Protein AF-A0A2K1WT35-F1 (afdb_monomer)

Organism: Populus trichocarpa (NCBI:txid3694)

Secondary structure (DSSP, 8-state):
-EEETTEEEE-SS---HHHH-BTTEEEEEEES-HHHHHHHHHHHHHHHHTT--EEEEEE--BTTSPSPSSS--S---TTHHHHHHHHHHHHHTT--HHHHHHHHHHHHHH--B--

pLDDT: mean 83.6, std 14.74, range [48.0, 98.06]

Radius of gyration: 13.73 Å; Cα contacts (8 Å, |Δi|>4): 224; chains: 1; bounding box: 37×27×35 Å

Foldseek 3Di:
DDCAPQEFEDEDPDDDCVVGAGPLAYEYEFWQDPVRCVRVVVVQVVSVVVPTHYHYAYAAQEPVDPADPDDGGHTHDPLSVVLVVQLNVCVNVVDHPVVSNVRSNVSRVPHHDYD

InterPro domains:
  IPR004006 DhaK domain [PF02733] (19-110)
  IPR004006 DhaK domain [PS51481] (1-115)
  IPR050861 Dihydroxyacetone Kinase (DAK) [PTHR28629] (19-112)

Mean predicted aligned error: 6.14 Å

Solv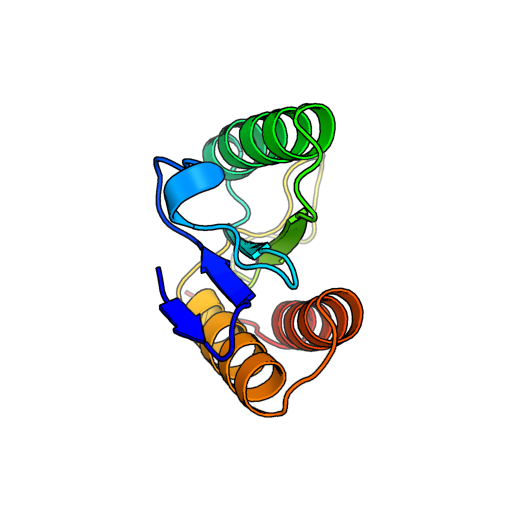ent-accessible surface area (backbone atoms only — not comparable to full-atom values): 6307 Å² total; per-residue (Å²): 121,50,80,38,86,49,28,17,44,39,74,64,93,80,81,50,57,87,84,49,47,31,95,66,13,27,42,34,51,40,46,41,42,74,66,51,49,52,56,52,47,54,49,45,55,53,31,44,76,75,70,46,56,68,47,80,38,72,23,42,17,31,63,77,49,72,79,59,89,65,95,66,56,29,42,38,54,77,52,50,58,56,25,50,51,50,27,51,52,38,30,65,70,72,45,52,58,68,57,21,48,51,51,23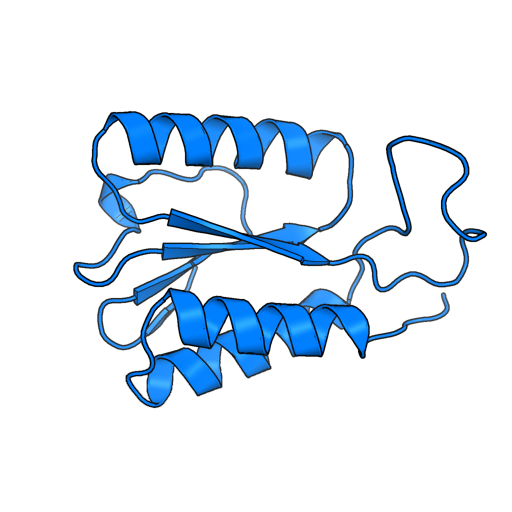,45,54,41,31,73,69,37,74,40,77,124

Nearest PDB structures (foldseek):
  3ct4-assembly1_A  TM=9.305E-01  e=4.283E-08  Lactococcus lactis subsp. lactis
  3pnl-assembly2_A  TM=9.616E-01  e=2.094E-07  Escherichia coli K-12
  3pnq-assembly2_D  TM=9.284E-01  e=1.960E-07  Escherichia coli K-12
 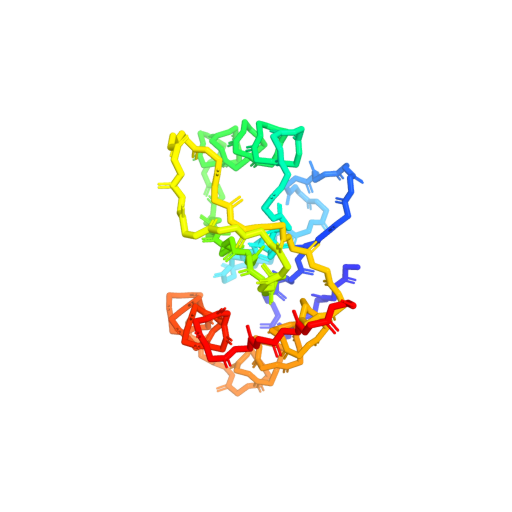 1oi3-assembly1_A  TM=9.249E-01  e=4.056E-07  Escherichia coli
  1uoe-assembly1_B  TM=8.859E-01  e=5.285E-07  Escherichia coli

Sequence (115 aa):
MYNINRQSISSIDGFQPGAVTGPIGCLMIVKNYTGDRLNFGLAAEQAKSEGYKVGIVIVGDDCALPPPRGIVGRRGLTGTILVHKVAGAAAATDLSLDEVAAEAKRASEMVIISC

Structure (mmCIF, N/CA/C/O backbone):
data_AF-A0A2K1WT35-F1
#
_entry.id   AF-A0A2K1WT35-F1
#
loop_
_atom_site.group_PDB
_atom_site.id
_atom_site.type_symbol
_atom_site.label_atom_id
_atom_site.label_alt_id
_atom_site.label_comp_id
_atom_site.label_asym_id
_atom_site.label_entity_id
_atom_site.label_seq_id
_atom_site.pdbx_PDB_ins_code
_atom_site.Cartn_x
_atom_site.Cartn_y
_atom_site.Cartn_z
_atom_site.occupancy
_atom_site.B_iso_or_equiv
_atom_site.auth_seq_id
_atom_site.auth_comp_id
_atom_site.auth_asym_id
_atom_site.auth_atom_id
_atom_site.pdbx_PDB_model_num
ATOM 1 N N . MET A 1 1 ? -11.898 4.448 -6.401 1.00 50.72 1 MET A N 1
ATOM 2 C CA . MET A 1 1 ? -11.806 4.299 -4.937 1.00 50.72 1 MET A CA 1
ATOM 3 C C . MET A 1 1 ? -12.958 3.424 -4.496 1.00 50.72 1 MET A C 1
ATOM 5 O O . MET A 1 1 ? -14.078 3.717 -4.893 1.00 50.72 1 MET A O 1
ATOM 9 N N . TYR A 1 2 ? -12.688 2.333 -3.786 1.00 51.44 2 TYR A N 1
ATOM 10 C CA . TYR A 1 2 ? -13.724 1.379 -3.380 1.00 51.44 2 TYR A CA 1
ATOM 11 C C . TYR A 1 2 ? -13.814 1.367 -1.856 1.00 51.44 2 TYR A C 1
ATOM 13 O O . TYR A 1 2 ? -12.804 1.135 -1.197 1.00 51.44 2 TYR A O 1
ATOM 21 N N . ASN A 1 3 ? -15.002 1.654 -1.324 1.00 52.34 3 ASN A N 1
ATOM 22 C CA . ASN A 1 3 ? -15.316 1.574 0.100 1.00 52.34 3 ASN A CA 1
ATOM 23 C C . ASN A 1 3 ? -15.972 0.210 0.345 1.00 52.34 3 ASN A C 1
ATOM 25 O O . ASN A 1 3 ? -17.067 -0.047 -0.157 1.00 52.34 3 ASN A O 1
ATOM 29 N N . ILE A 1 4 ? -15.263 -0.685 1.024 1.00 55.09 4 ILE A N 1
ATOM 30 C CA . ILE A 1 4 ? -15.697 -2.051 1.317 1.00 55.09 4 ILE A CA 1
ATOM 31 C C . ILE A 1 4 ? -15.703 -2.181 2.841 1.00 55.09 4 ILE A C 1
ATOM 33 O O . ILE A 1 4 ? -1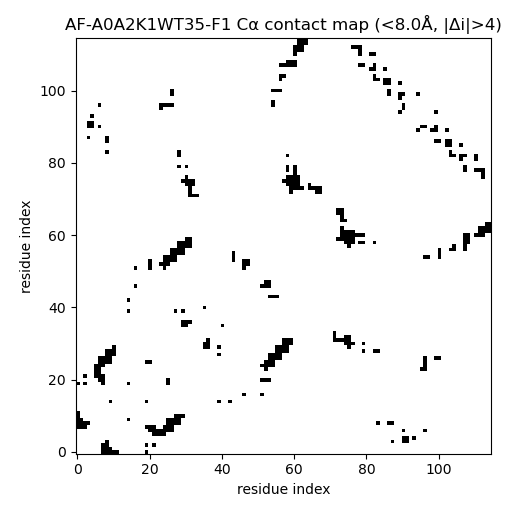4.677 -1.980 3.482 1.00 55.09 4 ILE A O 1
ATOM 37 N N . ASN A 1 5 ? -16.870 -2.456 3.429 1.00 48.19 5 ASN A N 1
ATOM 38 C CA . ASN A 1 5 ? -17.042 -2.729 4.863 1.00 48.19 5 ASN A CA 1
ATOM 39 C C . ASN A 1 5 ? -16.345 -1.734 5.819 1.00 48.19 5 ASN A C 1
ATOM 41 O O . ASN A 1 5 ? -15.706 -2.145 6.780 1.00 48.19 5 ASN A O 1
ATOM 45 N N . ARG A 1 6 ? -16.481 -0.412 5.605 1.00 54.38 6 ARG A N 1
ATOM 46 C CA . ARG A 1 6 ? -15.858 0.647 6.444 1.00 54.38 6 ARG A CA 1
ATOM 47 C C . ARG A 1 6 ? -14.322 0.747 6.340 1.00 54.38 6 ARG A C 1
ATOM 49 O O . ARG A 1 6 ? -13.715 1.448 7.155 1.00 54.38 6 ARG A O 1
ATOM 56 N N . GLN A 1 7 ? -13.711 0.104 5.346 1.00 51.88 7 GLN A N 1
ATOM 57 C CA . GLN A 1 7 ? -12.335 0.327 4.889 1.00 51.88 7 GLN A CA 1
ATOM 58 C C . GLN A 1 7 ? -12.346 0.808 3.438 1.00 51.88 7 GLN A C 1
ATOM 60 O O . GLN A 1 7 ? -13.210 0.420 2.652 1.00 51.88 7 GLN A O 1
ATOM 65 N N . SER A 1 8 ? -11.357 1.607 3.047 1.00 60.16 8 SER A N 1
ATOM 66 C CA . SER A 1 8 ? -11.233 2.026 1.647 1.00 60.16 8 SER A CA 1
ATOM 67 C C . SER A 1 8 ? -9.927 1.592 1.022 1.00 60.16 8 SER A C 1
ATOM 69 O O . SER A 1 8 ? -8.870 1.656 1.646 1.00 60.16 8 SER A O 1
ATOM 71 N N . ILE A 1 9 ? -10.007 1.212 -0.252 1.00 61.19 9 ILE A N 1
ATOM 72 C CA . ILE A 1 9 ? -8.850 0.941 -1.101 1.00 61.19 9 ILE A CA 1
ATOM 73 C C . ILE A 1 9 ? -8.724 2.071 -2.126 1.00 61.19 9 ILE A C 1
ATOM 75 O O . ILE A 1 9 ? -9.655 2.342 -2.903 1.00 61.19 9 ILE A O 1
ATOM 79 N N . SER A 1 10 ? -7.569 2.737 -2.131 1.00 63.53 10 SER A N 1
ATOM 80 C CA . SER A 1 10 ? -7.286 3.889 -2.996 1.00 63.53 10 SER A CA 1
ATOM 81 C C . SER A 1 10 ? -6.036 3.689 -3.858 1.00 63.53 10 SER A C 1
ATOM 83 O O . SER A 1 10 ? -5.065 3.074 -3.426 1.00 63.53 10 SER A O 1
ATOM 85 N N . SER A 1 11 ? -6.089 4.176 -5.101 1.00 57.53 11 SER A N 1
ATOM 86 C CA . SER A 1 11 ? -4.993 4.100 -6.085 1.00 57.53 11 SER A CA 1
ATOM 87 C C . SER A 1 11 ? -4.985 5.249 -7.103 1.00 57.53 11 SER A C 1
ATOM 89 O O . SER A 1 11 ? -4.244 5.193 -8.083 1.00 57.53 11 SER A O 1
ATOM 91 N N . ILE A 1 12 ? -5.820 6.276 -6.900 1.00 50.91 12 ILE A N 1
ATOM 92 C CA . ILE A 1 12 ? -5.978 7.414 -7.819 1.00 50.91 12 ILE A CA 1
ATOM 93 C C . ILE A 1 12 ? -5.418 8.693 -7.200 1.00 50.91 12 ILE A C 1
ATOM 95 O O . ILE A 1 12 ? -5.500 8.868 -5.982 1.00 50.91 12 ILE A O 1
ATOM 99 N N . ASP A 1 13 ? -4.858 9.563 -8.039 1.00 48.00 13 ASP A N 1
ATOM 100 C CA . ASP A 1 13 ? -4.357 10.878 -7.639 1.00 48.00 13 ASP A CA 1
ATOM 101 C C . ASP A 1 13 ? -5.468 11.700 -6.960 1.00 48.00 13 ASP A C 1
ATOM 103 O O . ASP A 1 13 ? -6.619 11.684 -7.399 1.00 48.00 13 ASP A O 1
ATOM 107 N N . GLY A 1 14 ? -5.127 12.402 -5.873 1.00 58.16 14 GLY A N 1
ATOM 108 C CA . GLY A 1 14 ? -6.083 13.191 -5.081 1.00 58.16 14 GLY A CA 1
ATOM 109 C C . GLY A 1 14 ? -6.610 12.493 -3.821 1.00 58.16 14 GLY A C 1
ATOM 110 O O . GLY A 1 14 ? -7.809 12.520 -3.549 1.00 58.16 14 GLY A O 1
ATOM 111 N N . PHE A 1 15 ? -5.729 11.869 -3.031 1.00 65.88 15 PHE A N 1
ATOM 112 C CA . PHE A 1 15 ? -6.091 11.326 -1.719 1.00 65.88 15 PHE A CA 1
ATOM 113 C C . PHE A 1 15 ? -6.566 12.445 -0.774 1.00 65.88 15 PHE A C 1
ATOM 115 O O . PHE A 1 15 ? -5.779 13.294 -0.362 1.00 65.88 15 PHE A O 1
ATOM 122 N N . GLN A 1 16 ? -7.853 12.430 -0.421 1.00 68.00 16 GLN A N 1
ATOM 123 C CA . GLN A 1 16 ? -8.440 13.296 0.603 1.00 68.00 16 GLN A CA 1
ATOM 124 C C . GLN A 1 16 ? -8.854 12.444 1.811 1.00 68.00 16 GLN A C 1
ATOM 126 O O . GLN A 1 16 ? -9.886 11.777 1.733 1.00 68.00 16 GLN A O 1
ATOM 131 N N . PRO A 1 17 ? -8.095 12.448 2.925 1.00 64.31 17 PRO A N 1
ATOM 132 C CA . PRO A 1 17 ? -8.290 11.507 4.028 1.00 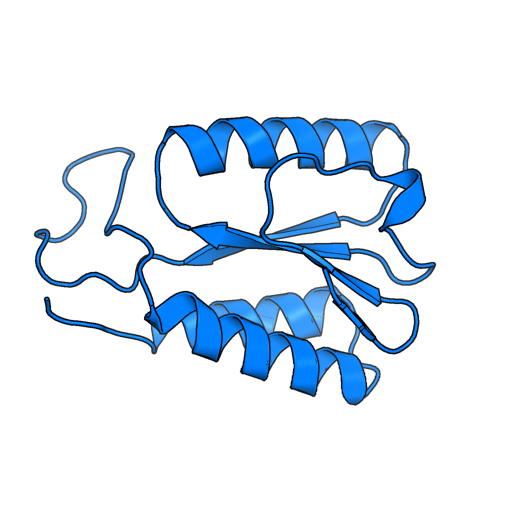64.31 17 PRO A CA 1
ATOM 133 C C . PRO A 1 17 ? -9.738 11.431 4.536 1.00 64.31 17 PRO A C 1
ATOM 135 O O . PRO A 1 17 ? -10.263 10.333 4.712 1.00 64.31 17 PRO A O 1
ATOM 138 N N . GLY A 1 18 ? -10.413 12.576 4.691 1.00 65.62 18 GLY A N 1
ATOM 139 C CA . GLY A 1 18 ? -11.776 12.654 5.231 1.00 65.62 18 GLY A CA 1
ATOM 140 C C . GLY A 1 18 ? -12.888 12.145 4.306 1.00 65.62 18 GLY A C 1
ATOM 141 O O . GLY A 1 18 ? -13.952 11.772 4.787 1.00 65.62 18 GLY A O 1
ATOM 142 N N . ALA A 1 19 ? -12.662 12.079 2.991 1.00 69.56 19 ALA A N 1
ATOM 143 C CA . ALA A 1 19 ? -13.657 11.542 2.058 1.00 69.56 19 ALA A CA 1
ATOM 144 C C . ALA A 1 19 ? -13.571 10.012 1.933 1.00 69.56 19 ALA A C 1
ATOM 146 O O . ALA A 1 19 ? -14.454 9.376 1.356 1.00 69.56 19 ALA A O 1
ATOM 147 N N . VAL A 1 20 ? -12.473 9.423 2.418 1.00 67.19 20 VAL A N 1
ATOM 148 C CA . VAL A 1 20 ? -12.026 8.121 1.928 1.00 67.19 20 VAL A CA 1
ATOM 149 C C . VAL A 1 20 ? -11.498 7.216 3.017 1.00 67.19 20 VAL A C 1
ATOM 151 O O . VAL A 1 20 ? -11.388 6.027 2.788 1.00 67.19 20 VAL A O 1
ATOM 154 N N . THR A 1 21 ? -11.189 7.712 4.206 1.00 73.06 21 THR A N 1
ATOM 155 C CA . THR A 1 21 ? -10.778 6.853 5.315 1.00 73.06 21 THR A CA 1
ATOM 156 C C . THR A 1 21 ? -12.019 6.441 6.087 1.00 73.06 21 THR A C 1
ATOM 158 O O . THR A 1 21 ? -12.659 7.265 6.735 1.00 73.06 21 THR A O 1
ATOM 161 N N . GLY A 1 22 ? -12.387 5.164 5.996 1.00 73.69 22 GLY A N 1
ATOM 162 C CA . GLY A 1 22 ? -13.445 4.626 6.839 1.00 73.69 22 GLY A CA 1
ATOM 163 C C . GLY A 1 22 ? -12.960 4.414 8.284 1.00 73.69 22 GLY A C 1
ATOM 164 O O . GLY A 1 22 ? -11.757 4.469 8.543 1.00 73.69 22 GLY A O 1
ATOM 165 N N . PRO A 1 23 ? -13.868 4.136 9.237 1.00 76.88 23 PRO A N 1
ATOM 166 C CA . PRO A 1 23 ? -13.541 3.925 10.653 1.00 76.88 23 PRO A CA 1
ATOM 167 C C . PRO A 1 23 ? -12.420 2.915 10.934 1.00 76.88 23 PRO A C 1
ATOM 169 O O . PRO A 1 23 ? -11.768 2.992 11.970 1.00 76.88 23 PRO A O 1
ATOM 172 N N . ILE A 1 24 ? -12.217 1.949 10.035 1.00 81.50 24 ILE A N 1
ATOM 173 C CA . ILE A 1 24 ? -11.253 0.854 10.204 1.00 81.50 24 ILE A CA 1
ATOM 174 C C . ILE A 1 24 ? -9.929 1.157 9.460 1.00 81.50 24 ILE A C 1
ATOM 176 O O . ILE A 1 24 ? -8.941 0.436 9.602 1.00 81.50 24 ILE A O 1
ATOM 180 N N . GLY A 1 25 ? -9.879 2.266 8.713 1.00 88.19 25 GLY A N 1
ATOM 181 C CA . GLY A 1 25 ? -8.701 2.784 8.024 1.00 88.19 25 GLY A CA 1
ATOM 182 C C . GLY A 1 25 ? -8.793 2.757 6.496 1.00 88.19 25 GLY A C 1
ATOM 183 O O . GLY A 1 25 ? -9.847 2.512 5.902 1.00 88.19 25 GLY A O 1
ATOM 184 N N . CYS A 1 26 ? -7.665 3.041 5.849 1.00 90.50 26 CYS A N 1
ATOM 185 C CA . CYS A 1 26 ? -7.521 3.071 4.394 1.00 90.50 26 CYS A CA 1
ATOM 186 C C . CYS A 1 26 ? -6.229 2.369 3.960 1.00 90.50 26 CYS A C 1
ATOM 188 O O . CYS A 1 26 ? -5.163 2.619 4.526 1.00 90.50 26 CYS A O 1
ATOM 190 N N . LEU A 1 27 ? -6.311 1.528 2.928 1.00 92.81 27 LEU A N 1
ATOM 191 C CA . LEU A 1 27 ? -5.151 0.946 2.258 1.00 92.81 27 LEU A CA 1
ATOM 192 C C . LEU A 1 27 ? -4.920 1.636 0.910 1.00 92.81 27 LEU A C 1
ATOM 194 O O . LEU A 1 27 ? -5.802 1.698 0.051 1.00 92.81 27 LEU A O 1
ATOM 198 N N . MET A 1 28 ? -3.704 2.121 0.697 1.00 93.31 28 MET A N 1
ATOM 199 C CA . MET A 1 28 ? -3.268 2.722 -0.559 1.00 93.31 28 MET A CA 1
ATOM 200 C C . MET A 1 28 ? -2.457 1.696 -1.348 1.00 93.31 28 MET A C 1
ATOM 202 O O . MET A 1 28 ? -1.430 1.219 -0.869 1.00 93.31 28 MET A O 1
ATOM 206 N N . ILE A 1 29 ? -2.900 1.354 -2.557 1.00 94.75 29 ILE A N 1
ATOM 207 C CA . ILE A 1 29 ? -2.171 0.461 -3.466 1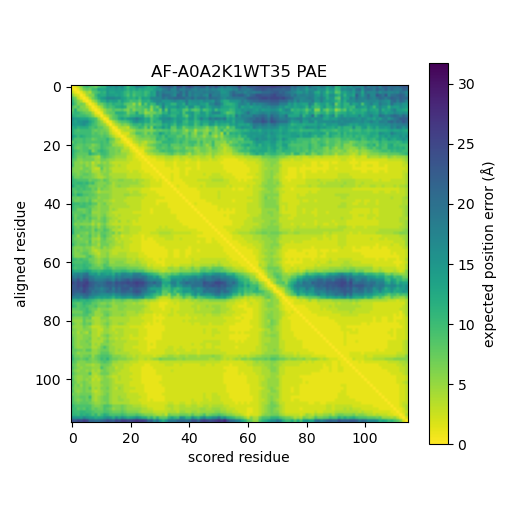.00 94.75 29 ILE A CA 1
ATOM 208 C C . ILE A 1 29 ? -1.546 1.334 -4.548 1.00 94.75 29 ILE A C 1
ATOM 210 O O . ILE A 1 29 ? -2.245 1.921 -5.374 1.00 94.75 29 ILE A O 1
ATOM 214 N N . VAL A 1 30 ? -0.224 1.455 -4.506 1.00 93.56 30 VAL A N 1
ATOM 215 C CA . VAL A 1 30 ? 0.533 2.469 -5.239 1.00 93.56 30 VAL A CA 1
ATOM 216 C C . VAL A 1 30 ? 1.466 1.786 -6.229 1.00 93.56 30 VAL A C 1
ATOM 218 O O . VAL A 1 30 ? 2.257 0.913 -5.872 1.00 93.56 30 VAL A O 1
ATOM 221 N N . LYS A 1 31 ? 1.395 2.190 -7.497 1.00 92.38 31 LYS A N 1
ATOM 222 C CA . LYS A 1 31 ? 2.314 1.703 -8.530 1.00 92.38 31 LYS A CA 1
ATOM 223 C C . LYS A 1 31 ? 3.723 2.219 -8.237 1.00 92.38 31 LYS A C 1
ATOM 225 O O . LYS A 1 31 ? 3.900 3.342 -7.769 1.00 92.38 31 LYS A O 1
ATOM 230 N N . ASN A 1 32 ? 4.743 1.420 -8.525 1.00 91.88 32 ASN A N 1
ATOM 231 C CA . ASN A 1 32 ? 6.126 1.791 -8.241 1.00 91.88 32 ASN A CA 1
ATOM 232 C C . ASN A 1 32 ? 6.709 2.748 -9.304 1.00 91.88 32 ASN A C 1
ATOM 234 O O . ASN A 1 32 ? 7.621 2.394 -10.050 1.00 91.88 32 ASN A O 1
ATOM 238 N N . TYR A 1 33 ? 6.174 3.968 -9.358 1.00 89.75 33 TYR A N 1
ATOM 239 C CA . TYR A 1 33 ? 6.744 5.114 -10.070 1.00 89.75 33 TYR A CA 1
ATOM 240 C C . TYR A 1 33 ? 7.203 6.173 -9.066 1.00 89.75 33 TYR A C 1
ATOM 242 O O . TYR A 1 33 ? 6.597 6.341 -8.009 1.00 89.75 33 TYR A O 1
ATOM 250 N N . THR A 1 34 ? 8.263 6.916 -9.391 1.00 89.06 34 THR A N 1
ATOM 251 C CA . THR A 1 34 ? 8.824 7.941 -8.492 1.00 89.06 34 THR A CA 1
ATOM 252 C C . THR A 1 34 ? 7.780 8.974 -8.065 1.00 89.06 34 THR A C 1
ATOM 254 O O . THR A 1 34 ? 7.659 9.249 -6.875 1.00 89.06 34 THR A O 1
ATOM 257 N N . GLY A 1 35 ? 7.006 9.505 -9.020 1.00 89.25 35 GLY A N 1
ATOM 258 C CA . GLY A 1 35 ? 5.949 10.482 -8.739 1.00 89.25 35 GLY A CA 1
ATOM 259 C C . GLY A 1 35 ? 4.868 9.914 -7.822 1.00 89.25 35 GLY A C 1
ATOM 260 O O . GLY A 1 35 ? 4.568 10.513 -6.794 1.00 89.25 35 GLY A O 1
ATOM 261 N N . ASP A 1 36 ? 4.373 8.712 -8.132 1.00 90.50 36 ASP A N 1
ATOM 262 C CA . ASP A 1 36 ? 3.358 8.021 -7.331 1.00 90.50 36 ASP A CA 1
ATOM 263 C C . ASP A 1 36 ? 3.833 7.824 -5.880 1.00 90.50 36 ASP A C 1
ATOM 265 O O . ASP A 1 36 ? 3.140 8.189 -4.931 1.00 90.50 36 ASP A O 1
ATOM 269 N N . ARG A 1 37 ? 5.054 7.315 -5.676 1.00 89.62 37 ARG A N 1
ATOM 270 C CA . ARG A 1 37 ? 5.602 7.100 -4.326 1.00 89.62 37 ARG A CA 1
ATOM 271 C C . ARG A 1 37 ? 5.720 8.387 -3.519 1.00 89.62 37 ARG A C 1
ATOM 273 O O . ARG A 1 37 ? 5.431 8.369 -2.326 1.00 89.62 37 ARG A O 1
ATOM 280 N N . LEU A 1 38 ? 6.180 9.469 -4.145 1.00 90.38 38 LEU A N 1
ATOM 281 C CA . LEU A 1 38 ? 6.336 10.758 -3.474 1.00 90.38 38 LEU A CA 1
ATOM 282 C C . LEU A 1 38 ? 4.971 11.347 -3.111 1.00 90.38 38 LEU A C 1
ATOM 284 O O . LEU A 1 38 ? 4.746 11.684 -1.951 1.00 90.38 38 LEU A O 1
ATOM 288 N N . ASN A 1 39 ? 4.048 11.398 -4.071 1.00 88.69 39 ASN A N 1
ATOM 289 C CA . ASN A 1 39 ? 2.725 11.989 -3.883 1.00 88.69 39 ASN A CA 1
ATOM 290 C C . ASN A 1 39 ? 1.916 11.237 -2.819 1.00 88.69 39 ASN A C 1
ATOM 292 O O . ASN A 1 39 ? 1.413 11.844 -1.874 1.00 88.69 39 ASN A O 1
ATOM 296 N N . PHE A 1 40 ? 1.825 9.909 -2.930 1.00 89.69 40 PHE A N 1
ATOM 297 C CA . PHE A 1 40 ? 1.058 9.102 -1.982 1.00 89.69 40 PHE A CA 1
ATOM 298 C C . PHE A 1 40 ? 1.777 8.902 -0.649 1.00 89.69 40 PHE A C 1
ATOM 300 O O . PHE A 1 40 ? 1.111 8.786 0.376 1.00 89.69 40 PHE A O 1
ATOM 307 N N . GLY A 1 41 ? 3.113 8.902 -0.637 1.00 90.81 41 GLY A N 1
ATOM 308 C CA . GLY A 1 41 ? 3.894 8.884 0.598 1.00 90.81 41 GLY A CA 1
ATOM 309 C C . GLY A 1 41 ? 3.634 10.130 1.440 1.00 90.81 41 GLY A C 1
ATOM 310 O O . GLY A 1 41 ? 3.257 10.009 2.601 1.00 90.81 41 GLY A O 1
ATOM 311 N N . LEU A 1 42 ? 3.739 11.321 0.840 1.00 91.19 42 LEU A N 1
ATOM 312 C CA . LEU A 1 42 ? 3.426 12.583 1.521 1.00 91.19 42 LEU A CA 1
ATOM 313 C C . LEU A 1 42 ? 1.964 12.636 1.979 1.00 91.19 42 LEU A C 1
ATOM 315 O O . LEU A 1 42 ? 1.693 13.025 3.113 1.00 91.19 42 LEU A O 1
ATOM 319 N N . ALA A 1 43 ? 1.029 12.195 1.133 1.00 88.94 43 ALA A N 1
ATOM 320 C CA . ALA A 1 43 ? -0.387 12.146 1.483 1.00 88.94 43 ALA A CA 1
AT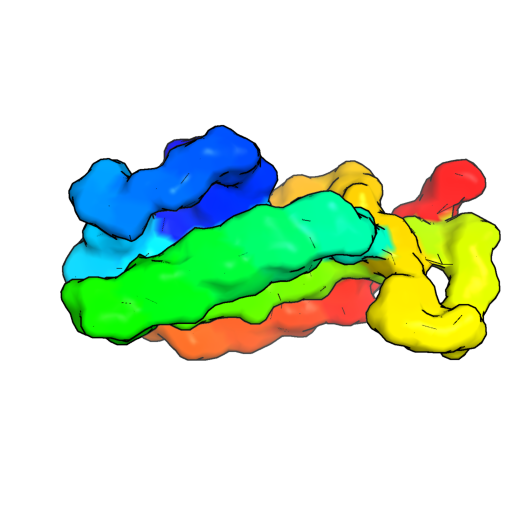OM 321 C C . ALA A 1 43 ? -0.669 11.204 2.668 1.00 88.94 43 ALA A C 1
ATOM 323 O O . ALA A 1 43 ? -1.454 11.547 3.548 1.00 88.94 43 ALA A O 1
ATOM 324 N N . ALA A 1 44 ? -0.013 10.041 2.725 1.00 90.25 44 ALA A N 1
ATOM 325 C CA . ALA A 1 44 ? -0.153 9.102 3.833 1.00 90.25 44 ALA A CA 1
ATOM 326 C C . ALA A 1 44 ? 0.442 9.644 5.138 1.00 90.25 44 ALA A C 1
ATOM 328 O O . ALA A 1 44 ? -0.168 9.478 6.191 1.00 90.25 44 ALA A O 1
ATOM 329 N N . GLU A 1 45 ? 1.602 10.302 5.085 1.00 91.94 45 GLU A N 1
ATOM 330 C CA . GLU A 1 45 ? 2.200 10.927 6.271 1.00 91.94 45 GLU A CA 1
ATOM 331 C C . GLU A 1 45 ? 1.333 12.076 6.800 1.00 91.94 45 GLU A C 1
ATOM 333 O O . GLU A 1 45 ? 1.104 12.165 8.007 1.00 91.94 45 GLU A O 1
ATOM 338 N N . GLN A 1 46 ? 0.759 12.890 5.909 1.00 90.88 46 GLN A N 1
ATOM 339 C CA . GLN A 1 46 ? -0.213 13.917 6.289 1.00 90.88 46 GLN A CA 1
ATOM 340 C C . GLN A 1 46 ? -1.474 13.303 6.922 1.00 90.88 46 GLN A C 1
ATOM 342 O O . GLN A 1 46 ? -1.931 13.754 7.965 1.00 90.88 46 GLN A O 1
ATOM 347 N N . ALA A 1 47 ? -2.013 12.225 6.351 1.00 89.00 47 ALA A N 1
ATOM 348 C CA . ALA A 1 47 ? -3.176 11.539 6.915 1.00 89.00 47 ALA A CA 1
ATOM 349 C C . ALA A 1 47 ? -2.903 10.998 8.325 1.00 89.00 47 ALA A C 1
ATOM 351 O O . ALA A 1 47 ? -3.731 11.123 9.226 1.00 89.00 47 ALA A O 1
ATOM 352 N N . LYS A 1 48 ? -1.729 10.393 8.525 1.00 91.38 48 LYS A N 1
ATOM 353 C CA . LYS A 1 48 ? -1.322 9.870 9.831 1.00 91.38 48 LYS A CA 1
ATOM 354 C C . LYS A 1 48 ? -1.156 10.989 10.856 1.00 91.38 48 LYS A C 1
ATOM 356 O O . LYS A 1 48 ? -1.550 10.794 12.003 1.00 91.38 48 LYS A O 1
ATOM 361 N N . SER A 1 49 ? -0.613 12.147 10.464 1.00 91.88 49 SER A N 1
ATOM 362 C CA . SER A 1 49 ? -0.470 13.303 11.365 1.00 91.88 49 SER A CA 1
ATOM 363 C C . SER A 1 49 ? -1.826 13.882 11.793 1.00 91.88 49 SER A C 1
ATOM 365 O O . SER A 1 49 ? -1.963 14.366 12.914 1.00 91.88 49 SER A O 1
ATOM 367 N N . GLU A 1 50 ? -2.849 13.737 10.949 1.00 90.69 50 GLU A N 1
ATOM 368 C CA . GLU A 1 50 ? -4.250 14.067 11.241 1.00 90.69 50 GLU A CA 1
ATOM 369 C C . GLU A 1 50 ? -4.998 12.967 12.027 1.00 90.69 50 GLU A C 1
ATOM 371 O O . GLU A 1 50 ? -6.173 13.130 12.354 1.00 90.69 50 GLU A O 1
ATOM 376 N N . GLY A 1 51 ? -4.338 11.851 12.358 1.00 89.00 51 GLY A N 1
ATOM 377 C CA . GLY A 1 51 ? -4.897 10.762 13.167 1.00 89.00 51 GLY A CA 1
ATOM 378 C C . GLY A 1 51 ? -5.603 9.652 12.379 1.00 89.00 51 GLY A C 1
ATOM 379 O O . GLY A 1 51 ? -6.208 8.764 12.982 1.00 89.00 51 GLY A O 1
ATOM 380 N N . TYR A 1 52 ? -5.528 9.653 11.047 1.00 89.50 52 TYR A N 1
ATOM 381 C CA . TYR A 1 52 ? -6.114 8.599 10.218 1.00 89.50 52 TYR A CA 1
ATOM 382 C C . TYR A 1 52 ? -5.240 7.337 10.188 1.00 89.50 52 TYR A C 1
ATOM 384 O O . TYR A 1 52 ? -4.019 7.399 10.022 1.00 89.50 52 TYR A O 1
ATOM 392 N N . LYS A 1 53 ? -5.870 6.156 10.268 1.00 90.56 53 LYS A N 1
ATOM 393 C CA . LYS A 1 53 ? -5.178 4.870 10.086 1.00 90.56 53 LYS A CA 1
ATOM 394 C C . LYS A 1 53 ? -5.003 4.580 8.590 1.00 90.56 53 LYS A C 1
ATOM 396 O O . LYS A 1 53 ? -5.968 4.221 7.914 1.00 90.56 53 LYS A O 1
ATOM 401 N N . VAL A 1 54 ? -3.780 4.726 8.077 1.00 91.75 54 VAL A N 1
ATOM 402 C CA . VAL A 1 54 ? -3.465 4.552 6.646 1.00 91.75 54 VAL A CA 1
ATOM 403 C C . VAL A 1 54 ? -2.277 3.610 6.439 1.00 91.75 54 VAL A C 1
ATOM 405 O O . VAL A 1 54 ? -1.221 3.788 7.048 1.00 91.75 54 VAL A O 1
ATOM 408 N N . GLY A 1 55 ? -2.446 2.625 5.554 1.00 92.38 55 GLY A N 1
ATOM 409 C CA . GLY A 1 55 ? -1.401 1.706 5.096 1.00 92.38 55 GLY A CA 1
ATOM 410 C C . GLY A 1 55 ? -1.068 1.911 3.616 1.00 92.38 55 GLY A C 1
ATOM 411 O O . GLY A 1 55 ? -1.907 2.383 2.852 1.00 92.38 55 GLY A O 1
ATOM 412 N N . ILE A 1 56 ? 0.143 1.531 3.196 1.00 94.12 56 ILE A N 1
ATOM 413 C CA . ILE A 1 56 ? 0.588 1.614 1.795 1.00 94.12 56 ILE A CA 1
ATOM 414 C C . ILE A 1 56 ? 1.174 0.271 1.352 1.00 94.12 56 ILE A C 1
ATOM 416 O O . ILE A 1 56 ? 2.021 -0.297 2.040 1.00 94.12 56 ILE A O 1
ATOM 420 N N . VAL A 1 57 ? 0.782 -0.195 0.166 1.00 95.69 57 VAL A N 1
ATOM 421 C CA . VAL A 1 57 ? 1.403 -1.313 -0.556 1.00 95.69 57 VAL A CA 1
ATOM 422 C C . VAL A 1 57 ? 1.910 -0.808 -1.900 1.00 95.69 57 VAL A C 1
ATOM 424 O O . VAL A 1 57 ? 1.165 -0.205 -2.669 1.00 95.69 57 VAL A O 1
ATOM 427 N N . ILE A 1 58 ? 3.186 -1.067 -2.184 1.00 94.19 58 ILE A N 1
ATOM 428 C CA . ILE A 1 58 ? 3.811 -0.729 -3.464 1.00 94.19 58 ILE A CA 1
ATOM 429 C C . ILE A 1 58 ? 3.744 -1.937 -4.404 1.00 94.19 58 ILE A C 1
ATOM 431 O O . ILE A 1 58 ? 4.087 -3.049 -4.001 1.00 94.19 58 ILE A O 1
ATOM 435 N N . VAL A 1 59 ? 3.350 -1.716 -5.660 1.00 94.50 59 VAL A N 1
ATOM 436 C CA . VAL A 1 59 ? 3.289 -2.754 -6.702 1.00 94.50 59 VAL A CA 1
ATOM 437 C C . VAL A 1 59 ? 4.356 -2.507 -7.765 1.00 94.50 59 VAL A C 1
ATOM 439 O O . VAL A 1 59 ? 4.413 -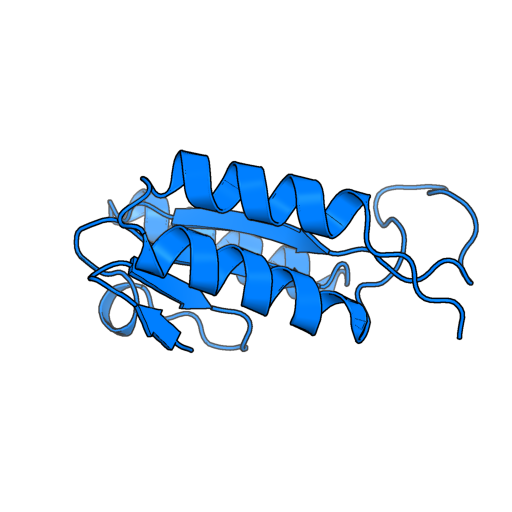1.426 -8.352 1.00 94.50 59 VAL A O 1
ATOM 442 N N . GLY A 1 60 ? 5.199 -3.515 -7.995 1.00 93.25 60 GLY A N 1
ATOM 443 C CA . GLY A 1 60 ? 6.300 -3.506 -8.963 1.00 93.25 60 GLY A CA 1
ATOM 444 C C . GLY A 1 60 ? 6.344 -4.797 -9.782 1.00 93.25 60 GLY A C 1
ATOM 445 O O . GLY A 1 60 ? 7.300 -5.565 -9.680 1.00 93.25 60 GLY A O 1
ATOM 446 N N . ASP A 1 61 ? 5.290 -5.056 -10.552 1.00 92.94 61 ASP A N 1
ATOM 447 C CA . ASP A 1 61 ? 5.063 -6.290 -11.312 1.00 92.94 61 ASP A CA 1
ATOM 448 C C . ASP A 1 61 ? 5.816 -6.362 -12.649 1.00 92.94 61 ASP A C 1
ATOM 450 O O . ASP A 1 61 ? 5.913 -7.440 -13.224 1.00 92.94 61 ASP A O 1
ATOM 454 N N . ASP A 1 62 ? 6.412 -5.283 -13.152 1.00 92.56 62 ASP A N 1
ATOM 455 C CA . ASP A 1 62 ? 7.073 -5.267 -14.467 1.00 92.56 62 ASP A CA 1
ATOM 456 C C . ASP A 1 62 ? 8.455 -5.943 -14.473 1.00 92.56 62 ASP A C 1
ATOM 458 O O . ASP A 1 62 ? 9.414 -5.390 -13.931 1.00 92.56 62 ASP A O 1
ATOM 462 N N . CYS A 1 63 ? 8.600 -7.130 -15.073 1.00 88.75 63 CYS A N 1
ATOM 463 C CA . CYS A 1 63 ? 9.895 -7.829 -15.163 1.00 88.75 63 CYS A CA 1
ATOM 464 C C . CYS A 1 63 ? 10.771 -7.428 -16.358 1.00 88.75 63 CYS A C 1
ATOM 466 O O . CYS A 1 63 ? 11.859 -7.985 -16.501 1.00 88.75 63 CYS A O 1
ATOM 468 N N . ALA A 1 64 ? 10.346 -6.486 -17.207 1.00 86.38 64 ALA A N 1
ATOM 469 C CA . ALA A 1 64 ? 11.172 -6.014 -18.322 1.00 86.38 64 ALA A CA 1
ATOM 470 C C . ALA A 1 64 ? 12.384 -5.197 -17.844 1.00 86.38 64 ALA A C 1
ATOM 472 O O . ALA A 1 64 ? 13.393 -5.091 -18.543 1.00 86.38 64 ALA A O 1
ATOM 473 N N . LEU A 1 65 ? 12.300 -4.622 -16.640 1.00 74.25 65 LEU A N 1
ATOM 474 C CA . LEU A 1 65 ? 13.421 -3.944 -16.006 1.00 74.25 65 LEU A CA 1
ATOM 475 C C . LEU A 1 65 ? 14.264 -4.931 -15.187 1.00 74.25 65 LEU A C 1
ATOM 477 O O . LEU A 1 65 ? 13.709 -5.755 -14.454 1.00 74.25 65 LEU A O 1
ATOM 481 N N . PRO A 1 66 ? 15.605 -4.830 -15.258 1.00 66.81 66 PRO A N 1
ATOM 482 C CA . PRO A 1 66 ? 16.485 -5.649 -14.439 1.00 66.81 66 PRO A CA 1
ATOM 483 C C . PRO A 1 66 ? 16.224 -5.410 -12.941 1.00 66.81 66 PRO A C 1
ATOM 485 O O . PRO A 1 66 ? 15.709 -4.350 -12.564 1.00 66.81 66 PRO A O 1
ATOM 488 N N . PRO A 1 67 ? 16.596 -6.369 -12.069 1.00 62.56 67 PRO A N 1
ATOM 489 C CA . PRO A 1 67 ? 16.453 -6.215 -10.627 1.00 62.56 67 PRO A CA 1
ATOM 490 C C . PRO A 1 67 ? 17.077 -4.896 -10.137 1.00 62.56 67 PRO A C 1
ATOM 492 O O . PRO A 1 67 ? 18.037 -4.415 -10.750 1.00 62.56 67 PRO A O 1
ATOM 495 N N . PRO A 1 68 ? 16.525 -4.290 -9.068 1.00 63.12 68 PRO A N 1
ATOM 496 C CA . PRO A 1 68 ? 16.730 -2.879 -8.753 1.00 63.12 68 PRO A CA 1
ATOM 497 C C . PRO A 1 68 ? 18.215 -2.502 -8.697 1.00 63.12 68 PRO A C 1
ATOM 499 O O . PRO A 1 68 ? 18.959 -3.001 -7.857 1.00 63.12 68 PRO A O 1
ATOM 502 N N . ARG A 1 69 ? 18.646 -1.585 -9.569 1.00 55.53 69 ARG A N 1
ATOM 503 C CA . ARG A 1 69 ? 19.945 -0.900 -9.467 1.00 55.53 69 ARG A CA 1
ATOM 504 C C . ARG A 1 69 ? 19.704 0.520 -8.947 1.00 55.53 69 ARG A C 1
ATOM 506 O O . ARG A 1 69 ? 19.803 1.478 -9.703 1.00 55.53 69 ARG A O 1
ATOM 513 N N . GLY A 1 70 ? 19.300 0.654 -7.682 1.00 62.28 70 GLY A N 1
ATOM 514 C CA . GLY A 1 70 ? 19.034 1.950 -7.042 1.00 62.28 70 GLY A CA 1
ATOM 515 C C . GLY A 1 70 ? 17.735 1.998 -6.234 1.00 62.28 70 GLY A C 1
ATOM 516 O O . GLY A 1 70 ? 17.202 0.967 -5.835 1.00 62.28 70 GLY A O 1
ATOM 517 N N . ILE A 1 71 ? 17.236 3.215 -5.984 1.00 59.72 71 ILE A N 1
ATOM 518 C CA . ILE A 1 71 ? 16.083 3.488 -5.099 1.00 59.72 71 ILE A CA 1
ATOM 519 C C . ILE A 1 71 ? 14.753 3.039 -5.732 1.00 59.72 71 ILE A C 1
ATOM 521 O O . ILE A 1 71 ? 13.816 2.662 -5.028 1.00 59.72 71 ILE A O 1
ATOM 525 N N . VAL A 1 72 ? 14.659 3.069 -7.065 1.00 65.88 72 VAL A N 1
ATOM 526 C CA . VAL A 1 72 ? 13.434 2.732 -7.799 1.00 65.88 72 VAL A CA 1
ATOM 527 C C . VAL A 1 72 ? 13.566 1.326 -8.377 1.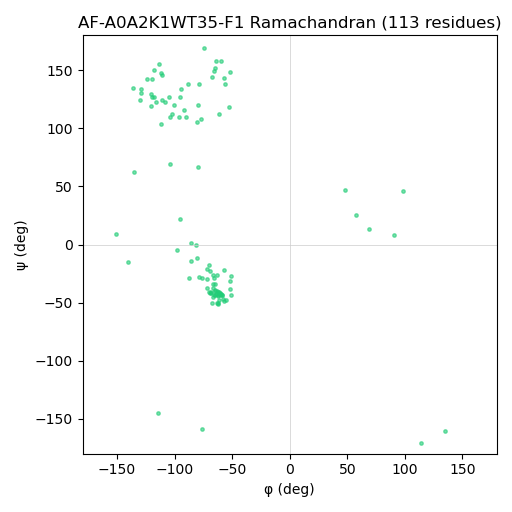00 65.88 72 VAL A C 1
ATOM 529 O O . VAL A 1 72 ? 14.405 1.070 -9.238 1.00 65.88 72 VAL A O 1
ATOM 532 N N . GLY A 1 73 ? 12.755 0.403 -7.856 1.00 80.12 73 GLY A N 1
ATOM 533 C CA . GLY A 1 73 ? 12.624 -0.959 -8.379 1.00 80.12 73 GLY A CA 1
ATOM 534 C C . GLY A 1 73 ? 11.789 -1.051 -9.664 1.00 80.12 73 GLY A C 1
ATOM 535 O O . GLY A 1 73 ? 11.583 -0.070 -10.371 1.00 80.12 73 GLY A O 1
ATOM 536 N N . ARG A 1 74 ? 11.271 -2.248 -9.947 1.00 89.44 74 ARG A N 1
ATOM 537 C CA . ARG A 1 74 ? 10.409 -2.556 -11.105 1.00 89.44 74 ARG A CA 1
ATOM 538 C C . ARG A 1 74 ? 9.155 -1.679 -11.146 1.00 89.44 74 ARG A C 1
ATOM 540 O O . ARG A 1 74 ? 8.605 -1.393 -10.087 1.00 89.44 74 ARG A O 1
ATOM 547 N N . ARG A 1 75 ? 8.692 -1.272 -12.334 1.00 92.00 75 ARG A N 1
ATOM 548 C CA . ARG A 1 75 ? 7.464 -0.463 -12.495 1.00 92.00 75 ARG A CA 1
ATOM 549 C C . ARG A 1 75 ? 6.227 -1.251 -12.055 1.00 92.00 75 ARG A C 1
ATOM 551 O O . ARG A 1 75 ? 6.204 -2.474 -12.161 1.00 92.00 75 ARG A O 1
ATOM 558 N N . GLY A 1 76 ? 5.200 -0.536 -11.596 1.00 91.38 76 GLY A N 1
ATOM 559 C CA . GLY A 1 76 ? 3.865 -1.101 -11.387 1.00 91.38 76 GLY A CA 1
ATOM 560 C C . GLY A 1 76 ? 2.998 -0.929 -12.634 1.00 91.38 76 GLY A C 1
ATOM 561 O O . GLY A 1 76 ? 2.704 0.202 -13.004 1.00 91.38 76 GLY A O 1
ATOM 562 N N . LEU A 1 77 ? 2.583 -2.011 -13.281 1.00 92.31 77 LEU A N 1
ATOM 563 C CA . LEU A 1 77 ? 1.743 -2.039 -14.477 1.00 92.31 77 LEU A CA 1
ATOM 564 C C . LEU A 1 77 ? 0.381 -2.681 -14.156 1.00 92.31 77 LEU A C 1
ATOM 566 O O . LEU A 1 77 ? -0.200 -2.467 -13.085 1.00 92.31 77 LEU A O 1
ATOM 570 N N . THR A 1 78 ? -0.172 -3.421 -15.120 1.00 93.88 78 THR A N 1
ATOM 571 C CA . THR A 1 78 ? -1.523 -3.988 -15.070 1.00 93.88 78 THR A CA 1
ATOM 572 C C . THR A 1 78 ? -1.714 -5.004 -13.945 1.00 93.88 78 THR A C 1
ATOM 574 O O . THR A 1 78 ? -2.822 -5.100 -13.421 1.00 93.88 78 THR A O 1
ATOM 577 N N . GLY A 1 79 ? -0.656 -5.676 -13.476 1.00 93.50 79 GLY A N 1
ATOM 578 C CA . GLY A 1 79 ? -0.725 -6.621 -12.361 1.00 93.50 79 GLY A CA 1
ATOM 579 C C . GLY A 1 79 ? -1.278 -6.013 -11.068 1.00 93.50 79 GLY A C 1
ATOM 580 O O . GLY A 1 79 ? -1.873 -6.717 -10.251 1.00 93.50 79 GLY A O 1
ATOM 581 N N . THR A 1 80 ? -1.214 -4.686 -10.930 1.00 94.25 80 THR A N 1
ATOM 582 C CA . THR A 1 80 ? -1.873 -3.920 -9.860 1.00 94.25 80 THR A CA 1
ATOM 583 C C . THR A 1 80 ? -3.374 -4.229 -9.724 1.00 94.25 80 THR A C 1
ATOM 585 O O . THR A 1 80 ? -3.904 -4.206 -8.612 1.00 94.25 80 THR A O 1
ATOM 588 N N . ILE A 1 81 ? -4.079 -4.578 -10.809 1.00 94.25 81 ILE A N 1
ATOM 589 C CA . ILE A 1 81 ? -5.510 -4.928 -10.744 1.00 94.25 81 ILE A CA 1
ATOM 590 C C . ILE A 1 81 ? -5.768 -6.201 -9.925 1.00 94.25 81 ILE A C 1
ATOM 592 O O . ILE A 1 81 ? -6.769 -6.291 -9.213 1.00 94.25 81 ILE A O 1
ATOM 596 N N . LEU A 1 82 ? -4.848 -7.167 -9.977 1.00 95.81 82 LEU A N 1
ATOM 597 C CA . LEU A 1 82 ? -4.942 -8.410 -9.212 1.00 95.81 82 LEU A CA 1
ATOM 598 C C . LEU A 1 82 ? -4.729 -8.129 -7.725 1.00 95.81 82 LEU A C 1
ATOM 600 O O . LEU A 1 82 ? -5.487 -8.619 -6.890 1.00 95.81 82 LEU A O 1
ATOM 604 N N . VAL A 1 83 ? -3.773 -7.255 -7.406 1.00 96.44 83 VAL A N 1
ATOM 605 C CA . VAL A 1 83 ? -3.525 -6.786 -6.036 1.00 96.44 83 VAL A CA 1
ATOM 606 C C . VAL A 1 83 ? -4.760 -6.076 -5.473 1.00 96.44 83 VAL A C 1
ATOM 608 O O . VAL A 1 83 ? -5.173 -6.358 -4.351 1.00 96.44 83 VAL A O 1
ATOM 611 N N . HIS A 1 84 ? -5.420 -5.226 -6.268 1.00 94.56 84 HIS A N 1
ATOM 612 C CA . HIS A 1 84 ? -6.699 -4.620 -5.888 1.00 94.56 84 HIS A CA 1
ATOM 613 C C . HIS A 1 84 ? -7.785 -5.651 -5.596 1.00 94.56 84 HIS A C 1
ATOM 615 O O . HIS A 1 84 ? -8.531 -5.492 -4.629 1.00 94.56 84 HIS A O 1
ATOM 621 N N . LYS A 1 85 ? -7.896 -6.693 -6.424 1.00 94.81 85 LYS A N 1
ATOM 622 C CA . LYS A 1 85 ? -8.920 -7.724 -6.247 1.00 94.81 85 LYS A CA 1
ATOM 623 C C . LYS A 1 85 ? -8.693 -8.525 -4.969 1.00 94.81 85 LYS A C 1
ATOM 625 O O . LYS A 1 85 ? -9.652 -8.758 -4.238 1.00 94.81 85 LYS A O 1
ATOM 630 N N . VAL A 1 86 ? -7.446 -8.898 -4.699 1.00 96.25 86 VAL A N 1
ATOM 631 C CA . VAL A 1 86 ? -7.043 -9.611 -3.483 1.00 96.25 86 VAL A CA 1
ATOM 632 C C . VAL A 1 86 ? -7.292 -8.753 -2.240 1.00 96.25 86 VAL A C 1
ATOM 634 O O . VAL A 1 86 ? -7.988 -9.191 -1.328 1.00 96.25 86 VAL A O 1
ATOM 637 N N . ALA A 1 87 ? -6.835 -7.497 -2.241 1.00 94.75 87 ALA A N 1
ATOM 638 C CA . ALA A 1 87 ? -7.077 -6.560 -1.145 1.00 94.75 87 ALA A CA 1
ATOM 639 C C . ALA A 1 87 ? -8.578 -6.328 -0.904 1.00 94.75 87 ALA A C 1
ATOM 641 O O . ALA A 1 87 ? -9.038 -6.330 0.232 1.00 94.75 87 ALA A O 1
ATOM 642 N N . GLY A 1 88 ? -9.359 -6.159 -1.975 1.00 92.12 88 GLY A N 1
ATOM 643 C CA . GLY A 1 88 ? -10.803 -5.957 -1.873 1.00 92.12 88 GLY A CA 1
ATOM 644 C C . GLY A 1 88 ? -11.540 -7.184 -1.344 1.00 92.12 88 GLY A C 1
ATOM 645 O O . GLY A 1 88 ? -12.477 -7.035 -0.567 1.00 92.12 88 GLY A O 1
ATOM 646 N N . ALA A 1 89 ? -11.106 -8.389 -1.723 1.00 93.62 89 ALA A N 1
ATOM 647 C CA . ALA A 1 89 ? -11.648 -9.630 -1.180 1.00 93.62 89 ALA A CA 1
ATOM 648 C C . ALA A 1 89 ? -11.314 -9.785 0.312 1.00 93.62 89 ALA A C 1
ATOM 650 O O . ALA A 1 89 ? -12.211 -10.072 1.096 1.00 93.62 89 ALA A O 1
ATOM 651 N N . ALA A 1 90 ? -10.066 -9.518 0.706 1.00 92.88 90 ALA A N 1
ATOM 652 C CA . ALA A 1 90 ? -9.628 -9.530 2.101 1.00 92.88 90 ALA A CA 1
ATOM 653 C C . ALA A 1 90 ? -10.402 -8.511 2.963 1.00 92.88 90 ALA A C 1
ATOM 655 O O . ALA A 1 90 ? -10.844 -8.830 4.065 1.00 92.88 90 ALA A O 1
ATOM 656 N N . ALA A 1 91 ? -10.627 -7.300 2.444 1.00 91.06 91 ALA A N 1
ATOM 657 C CA . ALA A 1 91 ? -11.427 -6.278 3.120 1.00 91.06 91 ALA A CA 1
ATOM 658 C C . ALA A 1 91 ? -12.910 -6.677 3.242 1.00 91.06 91 ALA A C 1
ATOM 660 O O . ALA A 1 91 ? -13.555 -6.366 4.239 1.00 91.06 91 ALA A O 1
ATOM 661 N N . ALA A 1 92 ? -13.457 -7.394 2.251 1.00 90.50 92 ALA A N 1
ATOM 662 C CA . ALA A 1 92 ? -14.838 -7.880 2.277 1.00 90.50 92 ALA A CA 1
ATOM 663 C C . ALA A 1 92 ? -15.076 -9.005 3.302 1.00 90.50 92 ALA A C 1
ATOM 665 O O . ALA A 1 92 ? -16.224 -9.268 3.651 1.00 90.50 92 ALA A O 1
ATOM 666 N N . THR A 1 93 ? -14.014 -9.661 3.779 1.00 90.06 93 THR A N 1
ATOM 667 C CA . THR A 1 93 ? -14.065 -10.689 4.833 1.00 90.06 93 THR A CA 1
ATOM 668 C C . THR A 1 93 ? -13.772 -10.129 6.228 1.00 90.06 93 THR A C 1
ATOM 670 O O . THR A 1 93 ? -13.358 -10.876 7.108 1.00 90.06 93 THR A O 1
ATOM 673 N N . ASP A 1 94 ? -13.950 -8.817 6.419 1.00 86.94 94 ASP A N 1
ATOM 674 C CA . ASP A 1 94 ? -13.793 -8.101 7.695 1.00 86.94 94 ASP A CA 1
ATOM 675 C C . ASP A 1 94 ? -12.406 -8.240 8.350 1.00 86.94 94 ASP A C 1
ATOM 677 O O . ASP A 1 94 ? -12.252 -8.080 9.562 1.00 86.94 94 ASP A O 1
ATOM 681 N N . LEU A 1 95 ? -11.373 -8.496 7.542 1.00 91.75 95 LEU A N 1
ATOM 682 C CA . LEU A 1 95 ? -9.992 -8.487 8.013 1.00 91.75 95 LEU A CA 1
ATOM 683 C C . LEU A 1 95 ? -9.574 -7.075 8.440 1.00 91.75 95 LEU A C 1
ATOM 685 O O . LEU A 1 95 ? -10.020 -6.061 7.891 1.00 91.75 95 LEU A O 1
ATOM 689 N N . SER A 1 96 ? -8.676 -6.994 9.418 1.00 92.75 96 SER A N 1
ATOM 690 C CA . SER A 1 96 ? -8.093 -5.722 9.842 1.00 92.75 96 SER A CA 1
ATOM 691 C C . SER A 1 96 ? -7.260 -5.088 8.722 1.00 92.75 96 SER A C 1
ATOM 693 O O . SER A 1 96 ? -6.754 -5.778 7.838 1.00 92.75 96 SER A O 1
ATOM 695 N N . LEU A 1 97 ? -7.054 -3.765 8.777 1.00 92.50 97 LEU A N 1
ATOM 696 C CA . LEU A 1 97 ? -6.229 -3.058 7.787 1.00 92.50 97 LEU A CA 1
ATOM 697 C C . LEU A 1 97 ? -4.843 -3.704 7.606 1.00 92.50 97 LEU A C 1
ATOM 699 O O . LEU A 1 97 ? -4.337 -3.771 6.488 1.00 92.50 97 LEU A O 1
ATOM 703 N N . ASP A 1 98 ? -4.246 -4.183 8.698 1.00 95.44 98 ASP A N 1
ATOM 704 C CA . ASP A 1 98 ? -2.909 -4.776 8.700 1.00 95.44 98 ASP A CA 1
ATOM 705 C C . ASP A 1 98 ? -2.907 -6.157 8.016 1.00 95.44 98 ASP A C 1
ATOM 707 O O . ASP A 1 98 ? -1.997 -6.474 7.249 1.00 95.44 98 ASP A O 1
ATOM 711 N N . GLU A 1 99 ? -3.964 -6.950 8.204 1.00 96.38 99 GLU A N 1
ATOM 712 C CA . GLU A 1 99 ? -4.162 -8.231 7.514 1.00 96.38 99 GLU A CA 1
ATOM 713 C C . GLU A 1 99 ? -4.458 -8.042 6.020 1.00 96.38 99 GLU A C 1
ATOM 715 O O . GLU A 1 99 ? -3.878 -8.741 5.185 1.00 96.38 99 GLU A O 1
ATOM 720 N N . VAL A 1 100 ? -5.293 -7.059 5.665 1.00 95.81 100 VAL A N 1
ATOM 721 C CA . VAL A 1 100 ? -5.564 -6.695 4.263 1.00 95.81 100 VAL A CA 1
ATOM 722 C C . VAL A 1 100 ? -4.282 -6.217 3.580 1.00 95.81 100 VAL A C 1
ATOM 724 O O . VAL A 1 100 ? -3.989 -6.630 2.456 1.00 95.81 100 VAL A O 1
ATOM 727 N N . ALA A 1 101 ? -3.477 -5.392 4.257 1.00 96.19 101 ALA A N 1
ATOM 728 C CA . ALA A 1 101 ? -2.181 -4.947 3.753 1.00 96.19 101 ALA A CA 1
ATOM 729 C C . ALA A 1 101 ? -1.205 -6.118 3.565 1.00 96.19 101 ALA A C 1
ATOM 731 O O . ALA A 1 101 ? -0.492 -6.160 2.561 1.00 96.19 101 ALA A O 1
ATOM 732 N N . ALA A 1 102 ? -1.188 -7.085 4.486 1.00 97.94 102 ALA A N 1
ATOM 733 C CA . ALA A 1 102 ? -0.348 -8.274 4.375 1.00 97.94 102 ALA A CA 1
ATOM 734 C C . ALA A 1 102 ? -0.738 -9.144 3.169 1.00 97.94 102 ALA A C 1
ATOM 736 O O . ALA A 1 102 ? 0.138 -9.600 2.435 1.00 97.94 102 ALA A O 1
ATOM 737 N N . GLU A 1 103 ? -2.034 -9.342 2.932 1.00 97.69 103 GLU A N 1
ATOM 738 C CA . GLU A 1 103 ? -2.539 -10.115 1.793 1.00 97.69 103 GLU A CA 1
ATOM 739 C C . GLU A 1 103 ? -2.285 -9.393 0.459 1.00 97.69 103 GLU A C 1
ATOM 741 O O . GLU A 1 103 ? -1.776 -9.986 -0.493 1.00 97.69 103 GLU A O 1
ATOM 746 N N . ALA A 1 104 ? -2.496 -8.076 0.415 1.00 97.38 104 ALA A N 1
ATOM 747 C CA . ALA A 1 104 ? -2.146 -7.249 -0.737 1.00 97.38 104 ALA A CA 1
ATOM 748 C C . ALA A 1 104 ? -0.634 -7.259 -1.035 1.00 97.38 104 ALA A C 1
ATOM 750 O O . ALA A 1 104 ? -0.235 -7.339 -2.196 1.00 97.38 104 ALA A O 1
ATOM 751 N N . LYS A 1 105 ? 0.216 -7.212 -0.002 1.00 97.81 105 LYS A N 1
ATOM 752 C CA . LYS A 1 105 ? 1.677 -7.299 -0.144 1.00 97.81 105 LYS A CA 1
ATOM 753 C C . LYS A 1 105 ? 2.114 -8.664 -0.675 1.00 97.81 105 LYS A C 1
ATOM 755 O O . LYS A 1 105 ? 2.937 -8.722 -1.580 1.00 97.81 105 LYS A O 1
ATOM 760 N N . ARG A 1 106 ? 1.537 -9.760 -0.169 1.00 98.06 106 ARG A N 1
ATOM 761 C CA . ARG A 1 106 ? 1.786 -11.103 -0.721 1.00 98.06 106 ARG A CA 1
ATOM 762 C C . ARG A 1 106 ? 1.421 -11.159 -2.203 1.00 98.06 106 ARG A C 1
ATOM 764 O O . ARG A 1 106 ? 2.212 -11.632 -3.013 1.00 98.06 106 ARG A O 1
ATOM 771 N N . ALA A 1 107 ? 0.253 -10.634 -2.574 1.00 97.69 107 ALA A N 1
ATOM 772 C CA . ALA A 1 107 ? -0.156 -10.571 -3.973 1.00 97.69 107 ALA A CA 1
ATOM 773 C C . ALA A 1 107 ? 0.806 -9.732 -4.827 1.00 97.69 107 ALA A C 1
ATOM 775 O O . ALA A 1 107 ? 1.152 -10.152 -5.930 1.00 97.69 107 ALA A O 1
ATOM 776 N N . SER A 1 108 ? 1.279 -8.582 -4.334 1.00 96.25 108 SER A N 1
ATOM 777 C CA . SER A 1 108 ? 2.203 -7.732 -5.096 1.00 96.25 108 SER A CA 1
ATOM 778 C C . SER A 1 108 ? 3.578 -8.369 -5.317 1.00 96.25 108 SER A C 1
ATOM 780 O O . SER A 1 108 ? 4.226 -8.065 -6.315 1.00 96.25 108 SER A O 1
ATOM 782 N N . GLU A 1 109 ? 4.005 -9.272 -4.433 1.00 94.62 109 GLU A N 1
ATOM 783 C CA . GLU A 1 109 ? 5.244 -10.048 -4.571 1.00 94.62 109 GLU A CA 1
ATOM 784 C C . GLU A 1 109 ? 5.103 -11.230 -5.546 1.00 94.62 109 GLU A C 1
ATOM 786 O O . GLU A 1 109 ? 6.085 -11.625 -6.175 1.00 94.62 109 GLU A O 1
ATOM 791 N N . MET A 1 110 ? 3.893 -11.780 -5.698 1.00 95.06 110 MET A N 1
ATOM 792 C CA . MET A 1 110 ? 3.612 -12.914 -6.590 1.00 95.06 110 MET A CA 1
ATOM 793 C C . MET A 1 110 ? 3.287 -12.499 -8.027 1.00 95.06 110 MET A C 1
ATOM 795 O O . MET A 1 110 ? 3.512 -13.272 -8.959 1.00 95.06 110 MET A O 1
ATOM 799 N N . VAL A 1 111 ? 2.725 -11.306 -8.225 1.00 94.12 111 VAL A N 1
ATOM 800 C CA . VAL A 1 111 ? 2.301 -10.855 -9.552 1.00 94.12 111 VAL A CA 1
ATOM 801 C C . VAL A 1 111 ? 3.499 -10.348 -10.350 1.00 94.12 111 VAL A C 1
ATOM 803 O O . VAL A 1 111 ? 4.178 -9.394 -9.975 1.00 94.12 111 VAL A O 1
ATOM 806 N N . ILE A 1 112 ? 3.731 -10.993 -11.490 1.00 92.62 112 ILE A N 1
ATOM 807 C CA . ILE A 1 112 ? 4.815 -10.704 -12.423 1.00 92.62 112 ILE A CA 1
ATOM 808 C C . ILE A 1 112 ? 4.209 -10.583 -13.817 1.00 92.62 112 ILE A C 1
ATOM 810 O O . ILE A 1 112 ? 3.552 -11.508 -14.287 1.00 92.62 112 ILE A O 1
ATOM 814 N N . ILE A 1 113 ? 4.444 -9.456 -14.477 1.00 89.75 113 ILE A N 1
ATOM 815 C CA . ILE A 1 113 ? 4.028 -9.184 -15.848 1.00 89.75 113 ILE A CA 1
ATOM 816 C C . ILE A 1 113 ? 5.280 -8.890 -16.675 1.00 89.75 113 ILE A C 1
ATOM 818 O O . ILE A 1 113 ? 6.099 -8.047 -16.305 1.00 89.75 113 ILE A O 1
ATOM 822 N N . SER A 1 114 ? 5.414 -9.576 -17.808 1.00 83.50 114 SER A N 1
ATOM 823 C CA . SER A 1 114 ? 6.349 -9.214 -18.875 1.00 83.50 114 SER A CA 1
ATOM 824 C C . SER A 1 114 ? 5.603 -8.378 -19.908 1.00 83.50 114 SER A C 1
ATOM 826 O O . SER A 1 114 ? 4.549 -8.817 -20.376 1.00 83.50 114 SER A O 1
ATOM 828 N N . CYS A 1 115 ? 6.121 -7.200 -20.254 1.00 63.25 115 CYS A N 1
ATOM 829 C CA . CYS A 1 115 ? 5.681 -6.487 -21.453 1.00 63.25 115 CYS A CA 1
ATOM 830 C C . CYS A 1 115 ? 6.455 -6.961 -22.684 1.00 63.25 115 CYS A C 1
ATOM 832 O O . CYS A 1 115 ? 7.684 -7.170 -22.547 1.00 63.25 115 CYS A O 1
#